Protein AF-A0A962TF28-F1 (afdb_monomer_lite)

Radius of gyration: 18.43 Å; chains: 1; bounding box: 47×37×50 Å

Structure (mmCIF, N/CA/C/O backbone):
data_AF-A0A962TF28-F1
#
_entry.id   AF-A0A962TF28-F1
#
loop_
_atom_site.group_PDB
_atom_site.id
_atom_site.type_symbol
_atom_site.label_atom_id
_atom_site.label_alt_id
_atom_site.label_comp_id
_atom_site.label_asym_id
_atom_site.label_entity_id
_atom_site.label_seq_id
_atom_site.pdbx_PDB_ins_code
_atom_site.Cartn_x
_atom_site.Cartn_y
_atom_site.Cartn_z
_atom_site.occupancy
_atom_site.B_iso_or_equiv
_atom_site.auth_seq_id
_atom_site.auth_comp_id
_atom_site.auth_asym_id
_atom_site.auth_atom_id
_atom_site.pdbx_PDB_model_num
ATOM 1 N N . THR A 1 1 ? -27.917 -10.254 6.972 1.00 61.72 1 THR A N 1
ATOM 2 C CA . THR A 1 1 ? -26.529 -10.670 7.267 1.00 61.72 1 THR A CA 1
ATOM 3 C C . THR A 1 1 ? -26.123 -11.695 6.228 1.00 61.72 1 THR A C 1
ATOM 5 O O . THR A 1 1 ? -27.009 -12.322 5.659 1.00 61.72 1 THR A O 1
ATOM 8 N N . GLY A 1 2 ? -24.839 -11.813 5.888 1.00 80.94 2 GLY A N 1
ATOM 9 C CA . GLY A 1 2 ? -24.394 -12.864 4.960 1.00 80.94 2 GLY A CA 1
ATOM 10 C C . GLY A 1 2 ? -23.697 -12.411 3.676 1.00 80.94 2 GLY A C 1
ATOM 11 O O . GLY A 1 2 ? -23.141 -13.256 2.984 1.00 80.94 2 GLY A O 1
ATOM 12 N N . TYR A 1 3 ? -23.672 -11.110 3.366 1.00 94.69 3 TYR A N 1
ATOM 13 C CA . TYR A 1 3 ? -22.925 -10.603 2.211 1.00 94.69 3 TYR A CA 1
ATOM 14 C C . TYR A 1 3 ? -21.420 -10.758 2.444 1.00 94.69 3 TYR A C 1
ATOM 16 O O . TYR A 1 3 ? -20.912 -10.337 3.486 1.00 94.69 3 TYR A O 1
ATOM 24 N N . MET A 1 4 ? -20.725 -11.349 1.473 1.00 96.38 4 MET A N 1
ATOM 25 C CA . MET A 1 4 ? -19.280 -11.551 1.494 1.00 96.38 4 MET A CA 1
ATOM 26 C C . MET A 1 4 ? -18.602 -10.695 0.427 1.00 96.38 4 MET A C 1
ATOM 28 O O . MET A 1 4 ? -19.136 -10.505 -0.664 1.00 96.38 4 MET A O 1
ATOM 32 N N . ALA A 1 5 ? -17.408 -10.202 0.737 1.00 96.00 5 ALA A N 1
ATOM 33 C CA . ALA A 1 5 ? -16.576 -9.448 -0.188 1.00 96.00 5 ALA A CA 1
ATOM 34 C C . ALA A 1 5 ? -15.112 -9.862 -0.056 1.00 96.00 5 ALA A C 1
ATOM 36 O O . ALA A 1 5 ? -14.646 -10.192 1.036 1.00 96.00 5 ALA A O 1
ATOM 37 N N . ALA A 1 6 ? -14.378 -9.787 -1.164 1.00 95.94 6 ALA A N 1
ATOM 38 C CA . ALA A 1 6 ? -12.926 -9.845 -1.142 1.00 95.94 6 ALA A CA 1
ATOM 39 C C . ALA A 1 6 ? -12.350 -8.484 -0.728 1.00 95.94 6 ALA A C 1
ATOM 41 O O . ALA A 1 6 ? -12.854 -7.430 -1.125 1.00 95.94 6 ALA A O 1
ATOM 42 N N . THR A 1 7 ? -11.270 -8.504 0.043 1.00 95.56 7 THR A N 1
ATOM 43 C CA . THR A 1 7 ? -10.487 -7.311 0.357 1.00 95.56 7 THR A CA 1
ATOM 44 C C . THR A 1 7 ? -9.003 -7.638 0.420 1.00 95.56 7 THR A C 1
ATOM 46 O O . THR A 1 7 ? -8.617 -8.704 0.886 1.00 95.56 7 THR A O 1
ATOM 49 N N . TRP A 1 8 ? -8.161 -6.716 -0.027 1.00 94.44 8 TRP A N 1
ATOM 50 C CA . TRP A 1 8 ? -6.704 -6.801 0.125 1.00 94.44 8 TRP A CA 1
ATOM 51 C C . TRP A 1 8 ? -6.206 -6.036 1.362 1.00 94.44 8 TRP A C 1
ATOM 53 O O . TRP A 1 8 ? -5.044 -6.152 1.730 1.00 94.44 8 TRP A O 1
ATOM 63 N N . ASN A 1 9 ? -7.096 -5.287 2.025 1.00 95.38 9 ASN A N 1
ATOM 64 C CA . ASN A 1 9 ? -6.837 -4.587 3.278 1.00 95.38 9 ASN A CA 1
ATOM 65 C C . ASN A 1 9 ? -8.003 -4.788 4.261 1.00 95.38 9 ASN A C 1
ATOM 67 O O . ASN A 1 9 ? -9.164 -4.657 3.864 1.00 95.38 9 ASN A O 1
ATOM 71 N N . VAL A 1 10 ? -7.752 -5.089 5.535 1.00 94.75 10 VAL A N 1
ATOM 72 C CA . VAL A 1 10 ? -8.861 -5.274 6.497 1.00 94.75 10 VAL A CA 1
ATOM 73 C C . VAL A 1 10 ? -9.390 -3.933 7.018 1.00 94.75 10 VAL A C 1
ATOM 75 O O . VAL A 1 10 ? -8.651 -2.951 7.138 1.00 94.75 10 VAL A O 1
ATOM 78 N N . SER A 1 11 ? -10.684 -3.876 7.332 1.00 94.44 11 SER A N 1
ATOM 79 C CA . SER A 1 11 ? -11.263 -2.797 8.142 1.00 94.44 11 SER A CA 1
ATOM 80 C C . SER A 1 11 ? -11.122 -3.080 9.635 1.00 94.44 11 SER A C 1
ATOM 82 O O . SER A 1 11 ? -10.773 -4.186 10.034 1.00 94.44 11 SER A O 1
ATOM 84 N N . GLY A 1 12 ? -11.484 -2.096 10.446 1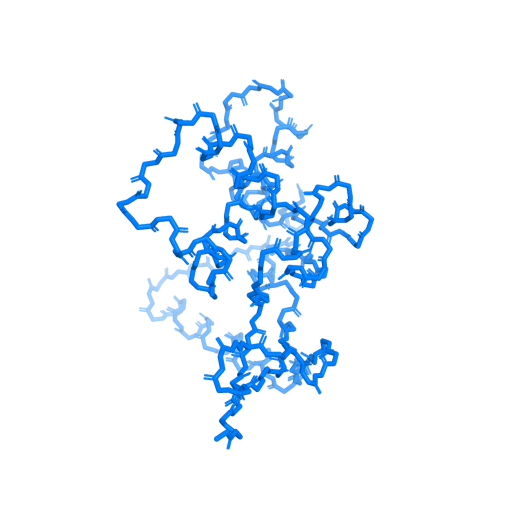.00 94.12 12 GLY A N 1
ATOM 85 C CA . GLY A 1 12 ? -11.450 -2.162 11.897 1.00 94.12 12 GLY A CA 1
ATOM 86 C C . GLY A 1 12 ? -10.512 -1.108 12.465 1.00 94.12 12 GLY A C 1
ATOM 87 O O . GLY A 1 12 ? -9.508 -0.744 11.844 1.00 94.12 12 GLY A O 1
ATOM 88 N N . LYS A 1 13 ? -10.867 -0.616 13.649 1.00 95.06 13 LYS A N 1
ATOM 89 C CA . LYS A 1 13 ? -10.012 0.257 14.467 1.00 95.06 13 LYS A CA 1
ATOM 90 C C . LYS A 1 13 ? -9.031 -0.554 15.314 1.00 95.06 13 LYS A C 1
ATOM 92 O O . LYS A 1 13 ? -8.105 -0.003 15.884 1.00 95.06 13 LYS A O 1
ATOM 97 N N . GLU A 1 14 ? -9.228 -1.867 15.371 1.00 92.81 14 GLU A N 1
ATOM 98 C CA . GLU A 1 14 ? -8.442 -2.825 16.140 1.00 92.81 14 GLU A CA 1
ATOM 99 C C . GLU A 1 14 ? -7.056 -3.078 15.524 1.00 92.81 14 GLU A C 1
ATOM 101 O O . GLU A 1 14 ? -6.180 -3.629 16.187 1.00 92.81 14 GLU A O 1
ATOM 106 N N . VAL A 1 15 ? -6.836 -2.661 14.270 1.00 96.06 15 VAL A N 1
ATOM 107 C CA . VAL A 1 15 ? -5.500 -2.620 13.663 1.00 96.06 15 VAL A CA 1
ATOM 108 C C . VAL A 1 15 ? -4.651 -1.596 14.434 1.00 96.06 15 VAL A C 1
ATOM 110 O O . VAL A 1 15 ? -5.037 -0.424 14.459 1.00 96.06 15 VAL A O 1
ATOM 113 N N . PRO A 1 16 ? -3.494 -1.976 15.015 1.00 97.38 16 PRO A N 1
ATOM 114 C CA . PRO A 1 16 ? -2.726 -1.093 15.899 1.00 97.38 16 PRO A CA 1
ATOM 115 C C . PRO A 1 16 ? -2.373 0.263 15.277 1.00 97.38 16 PRO A C 1
ATOM 117 O O . PRO A 1 16 ? -2.592 1.296 15.898 1.00 97.38 16 PRO A O 1
ATOM 120 N N . LEU A 1 17 ? -1.934 0.278 14.015 1.00 97.94 17 LEU A N 1
ATOM 121 C CA . LEU A 1 17 ? -1.632 1.514 13.290 1.00 97.94 17 LEU A CA 1
ATOM 122 C C . LEU A 1 17 ? -2.854 2.442 13.174 1.00 97.94 17 LEU A C 1
ATOM 124 O O . LEU A 1 17 ? -2.722 3.659 13.272 1.00 97.94 17 LEU A O 1
ATOM 128 N N . ILE A 1 18 ? -4.054 1.888 12.984 1.00 98.12 18 ILE A N 1
ATOM 129 C CA . ILE A 1 18 ? -5.290 2.677 12.885 1.00 98.12 18 ILE A CA 1
ATOM 130 C C . ILE A 1 18 ? -5.669 3.251 14.251 1.00 98.12 18 ILE A C 1
ATOM 132 O O . ILE A 1 18 ? -6.003 4.434 14.333 1.00 98.12 18 ILE A O 1
ATOM 136 N N . ALA A 1 19 ? -5.566 2.446 15.312 1.00 97.62 19 ALA A N 1
ATOM 137 C CA . ALA A 1 19 ? -5.775 2.901 16.685 1.00 97.62 19 ALA A CA 1
ATOM 138 C C . ALA A 1 19 ? -4.802 4.032 17.063 1.00 97.62 19 ALA A C 1
ATOM 140 O O . ALA A 1 19 ? -5.206 5.031 17.662 1.00 97.62 19 ALA A O 1
ATOM 141 N N . ASP A 1 20 ? -3.533 3.916 16.667 1.00 97.62 20 ASP A N 1
ATOM 142 C CA . ASP A 1 20 ? -2.522 4.942 16.920 1.00 97.62 20 ASP A CA 1
ATOM 143 C C . ASP A 1 20 ? -2.798 6.227 16.138 1.00 97.62 20 ASP A C 1
ATOM 145 O O . ASP A 1 20 ? -2.695 7.315 16.708 1.00 97.62 20 ASP A O 1
ATOM 149 N N . ILE A 1 21 ? -3.215 6.139 14.870 1.00 97.81 21 ILE A N 1
ATOM 150 C CA . ILE A 1 21 ? -3.626 7.321 14.101 1.00 97.81 21 ILE A CA 1
ATOM 151 C C . ILE A 1 21 ? -4.826 8.006 14.771 1.00 97.81 21 ILE A C 1
ATOM 153 O O . ILE A 1 21 ? -4.816 9.229 14.944 1.00 97.81 21 ILE A O 1
ATOM 157 N N . GLU A 1 22 ? -5.843 7.245 15.185 1.00 97.44 22 GLU A N 1
ATOM 158 C CA . GLU A 1 22 ? -6.997 7.789 15.906 1.00 97.44 22 GLU A CA 1
ATOM 159 C C . GLU A 1 22 ? -6.560 8.525 17.174 1.00 97.44 22 GLU A C 1
ATOM 161 O O . GLU A 1 22 ? -6.941 9.674 17.386 1.00 97.44 22 GLU A O 1
ATOM 166 N N . LYS A 1 23 ? -5.697 7.909 17.983 1.00 97.19 23 LYS A N 1
ATOM 167 C CA . LYS A 1 23 ? -5.212 8.480 19.241 1.00 97.19 23 LYS A CA 1
ATOM 168 C C . LYS A 1 23 ? -4.330 9.713 19.036 1.00 97.19 23 LYS A C 1
ATOM 170 O O . LYS A 1 23 ? -4.553 10.743 19.668 1.00 97.19 23 LYS A O 1
ATOM 175 N N . VAL A 1 24 ? -3.301 9.604 18.201 1.00 97.31 24 VAL A N 1
ATOM 176 C CA . VAL A 1 24 ? -2.216 10.594 18.105 1.00 97.31 24 VAL A CA 1
ATOM 177 C C . VAL A 1 24 ? -2.587 11.757 17.192 1.00 97.31 24 VAL A C 1
ATOM 179 O O . VAL A 1 24 ? -2.199 12.893 17.463 1.00 97.31 24 VAL A O 1
ATOM 182 N N . VAL A 1 25 ? -3.337 11.502 16.117 1.00 96.75 25 VAL A N 1
ATOM 183 C CA . VAL A 1 25 ? -3.714 12.541 15.151 1.00 96.75 25 VAL A CA 1
ATOM 184 C C . VAL A 1 25 ? -5.070 13.129 15.518 1.00 96.75 25 VAL A C 1
ATOM 186 O O . VAL A 1 25 ? -5.176 14.330 15.768 1.00 96.75 25 VAL A O 1
ATOM 189 N N . TYR A 1 26 ? -6.108 12.296 15.586 1.00 96.38 26 TYR A N 1
ATOM 190 C CA . TYR A 1 26 ? -7.472 12.779 15.820 1.00 96.38 26 TYR A CA 1
ATOM 191 C C . TYR A 1 26 ? -7.719 13.118 17.291 1.00 96.38 26 TYR A C 1
ATOM 193 O O . TYR A 1 26 ? -8.268 14.180 17.574 1.00 96.38 26 TYR A O 1
ATOM 201 N N . GLY A 1 27 ? -7.226 12.303 18.227 1.00 95.81 27 GLY A N 1
ATOM 202 C CA . GLY A 1 27 ? -7.306 12.567 19.666 1.00 95.81 27 GLY A CA 1
ATOM 203 C C . GLY A 1 27 ? -6.547 13.824 20.104 1.00 95.81 27 GLY A C 1
ATOM 204 O O . GLY A 1 27 ? -6.904 14.436 21.106 1.00 95.81 27 GLY A O 1
ATOM 205 N N . ALA A 1 28 ? -5.554 14.262 19.324 1.00 96.81 28 ALA A N 1
ATOM 206 C CA . ALA A 1 28 ? -4.846 15.526 19.531 1.00 96.81 28 ALA A CA 1
ATOM 207 C C . ALA A 1 28 ? -5.455 16.718 18.761 1.00 96.81 28 ALA A C 1
ATOM 209 O O . ALA A 1 28 ? -4.852 17.790 18.733 1.00 96.81 28 ALA A O 1
ATOM 210 N N . GLY A 1 29 ? -6.597 16.542 18.082 1.00 95.81 29 GLY A N 1
ATOM 211 C CA . GLY A 1 29 ? -7.243 17.595 17.289 1.00 95.81 29 GLY A CA 1
ATOM 212 C C . GLY A 1 29 ? -6.478 18.006 16.024 1.00 95.81 29 GLY A C 1
ATOM 213 O O . GLY A 1 29 ? -6.725 19.079 15.482 1.00 95.81 29 GLY A O 1
ATOM 214 N N . LYS A 1 30 ? -5.537 17.178 15.550 1.00 97.06 30 LYS A N 1
ATOM 215 C CA . LYS A 1 30 ? -4.714 17.432 14.350 1.00 97.06 30 LYS A CA 1
ATOM 216 C C . LYS A 1 30 ? -5.246 16.745 13.091 1.00 97.06 30 LYS A C 1
ATOM 218 O O . LYS A 1 30 ? -4.666 16.888 12.017 1.00 97.06 30 LYS A O 1
ATOM 223 N N . GLY A 1 31 ? -6.319 15.971 13.220 1.00 94.62 31 GLY A N 1
ATOM 224 C CA . GLY A 1 31 ? -7.003 15.344 12.097 1.00 94.62 31 GLY A CA 1
ATOM 225 C C . GLY A 1 31 ? -7.941 16.310 11.376 1.00 94.62 31 GLY A C 1
ATOM 226 O O . GLY A 1 31 ? -8.464 17.245 11.970 1.00 94.62 31 GLY A O 1
ATOM 227 N N . ASN A 1 32 ? -8.185 16.057 10.091 1.00 94.94 32 ASN A N 1
ATOM 228 C CA . ASN A 1 32 ? -9.013 16.905 9.224 1.00 94.94 32 ASN A CA 1
ATOM 229 C C . ASN A 1 32 ? -10.219 16.169 8.604 1.00 94.94 32 ASN A C 1
ATOM 231 O O . ASN A 1 32 ? -10.843 16.682 7.675 1.00 94.94 32 ASN A O 1
ATOM 235 N N . LEU A 1 33 ? -10.548 14.962 9.081 1.00 94.69 33 LEU A N 1
ATOM 236 C CA . LEU A 1 33 ? -11.780 14.289 8.663 1.00 94.69 33 LEU A CA 1
ATOM 237 C C . LEU A 1 33 ? -12.980 15.065 9.199 1.00 94.69 33 LEU A C 1
ATOM 239 O O . LEU A 1 33 ? -13.078 15.299 10.399 1.00 94.69 33 LEU A O 1
ATOM 243 N N . GLN A 1 34 ? -13.921 15.377 8.310 1.00 93.50 34 GLN A N 1
ATOM 244 C CA . GLN A 1 34 ? -15.215 15.953 8.688 1.00 93.50 34 GLN A CA 1
ATOM 245 C C . GLN A 1 34 ? -16.030 14.999 9.571 1.00 93.50 34 GLN A C 1
ATOM 247 O O . GLN A 1 34 ? -16.732 15.439 10.473 1.00 93.50 34 GLN A O 1
ATOM 252 N N . ASP A 1 35 ? -15.922 13.695 9.306 1.00 95.06 35 ASP A N 1
ATOM 253 C CA . ASP A 1 35 ? -16.609 12.640 10.043 1.00 95.06 35 ASP A CA 1
ATOM 254 C C . ASP A 1 35 ? -15.585 11.646 10.627 1.00 95.06 35 ASP A C 1
ATOM 256 O O . ASP A 1 35 ? -15.067 10.789 9.894 1.00 95.06 35 ASP A O 1
ATOM 260 N N . PRO A 1 36 ? -15.276 11.741 11.934 1.00 93.31 36 PRO A N 1
ATOM 261 C CA . PRO A 1 36 ? -14.380 10.812 12.621 1.00 93.31 36 PRO A CA 1
ATOM 262 C C . PRO A 1 36 ? -14.868 9.356 12.635 1.00 93.31 36 PRO A C 1
ATOM 264 O O . PRO A 1 36 ? -14.053 8.449 12.808 1.00 93.31 36 PRO A O 1
ATOM 267 N N . ALA A 1 37 ? -16.161 9.089 12.404 1.00 93.75 37 ALA A N 1
ATOM 268 C CA . ALA A 1 37 ? -16.678 7.720 12.329 1.00 93.75 37 ALA A CA 1
ATOM 269 C C . ALA A 1 37 ? -16.108 6.938 11.131 1.00 93.75 37 ALA A C 1
ATOM 271 O O . ALA A 1 37 ? -16.177 5.710 11.099 1.00 93.75 37 ALA A O 1
ATOM 272 N N . ARG A 1 38 ? -15.491 7.629 10.161 1.00 95.75 38 ARG A N 1
ATOM 273 C CA . ARG A 1 38 ? -14.818 6.997 9.018 1.00 95.75 38 ARG A CA 1
ATOM 274 C C . ARG A 1 38 ? -13.517 6.288 9.383 1.00 95.75 38 ARG A C 1
ATOM 276 O O . ARG A 1 38 ? -13.074 5.439 8.607 1.00 95.75 38 ARG A O 1
ATOM 283 N N . ILE A 1 39 ? -12.901 6.612 10.518 1.00 97.19 39 ILE A N 1
ATOM 284 C CA . ILE A 1 39 ? -11.674 5.952 10.976 1.00 97.19 39 ILE A CA 1
ATOM 285 C C . ILE A 1 39 ? -11.962 4.459 11.182 1.00 97.19 39 ILE A C 1
ATOM 287 O O . ILE A 1 39 ? -12.961 4.094 11.798 1.00 97.19 39 ILE A O 1
ATOM 291 N N . GLY A 1 40 ? -11.114 3.585 10.639 1.00 96.12 40 GLY A N 1
ATOM 292 C CA . GLY A 1 40 ? -11.322 2.134 10.694 1.00 96.12 40 GLY A CA 1
ATOM 293 C C . GLY A 1 40 ? -12.270 1.576 9.629 1.00 96.12 40 GLY A C 1
ATOM 294 O O . GLY A 1 40 ? -12.400 0.360 9.509 1.00 96.12 40 GLY A O 1
ATOM 295 N N . THR A 1 41 ? -12.927 2.409 8.814 1.00 95.75 41 THR A N 1
ATOM 296 C CA . THR A 1 41 ? -13.699 1.895 7.668 1.00 95.75 41 THR A CA 1
ATOM 297 C C . THR A 1 41 ? -12.775 1.263 6.624 1.00 95.75 41 THR A C 1
ATOM 299 O O . THR A 1 41 ? -11.598 1.610 6.527 1.00 95.75 41 THR A O 1
ATOM 302 N N . VAL A 1 42 ? -13.314 0.371 5.781 1.00 94.75 42 VAL A N 1
ATOM 303 C CA . VAL A 1 42 ? -12.548 -0.288 4.699 1.00 94.75 42 VAL A CA 1
ATOM 304 C C . VAL A 1 42 ? -11.799 0.732 3.834 1.00 94.75 42 VAL A C 1
ATOM 306 O O . VAL A 1 42 ? -10.637 0.514 3.496 1.00 94.75 42 VAL A O 1
ATOM 309 N N . LEU A 1 43 ? -12.445 1.850 3.481 1.00 95.69 43 LEU A N 1
ATOM 310 C CA . LEU A 1 43 ? -11.856 2.879 2.620 1.00 95.69 43 LEU A CA 1
ATOM 311 C C . LEU A 1 43 ? -10.806 3.725 3.343 1.00 95.69 43 LEU A C 1
ATOM 313 O O . LEU A 1 43 ? -9.791 4.067 2.742 1.00 95.69 43 LEU A O 1
ATOM 317 N N . TYR A 1 44 ? -11.012 4.025 4.625 1.00 97.38 44 TYR A N 1
ATOM 318 C CA . TYR A 1 44 ? -10.000 4.712 5.421 1.00 97.38 44 TYR A CA 1
ATOM 319 C C . TYR A 1 44 ? -8.739 3.856 5.559 1.00 97.38 44 TYR A C 1
ATOM 321 O O . TYR A 1 44 ? -7.644 4.293 5.209 1.00 97.38 44 TYR A O 1
ATOM 329 N N . ASN A 1 45 ? -8.908 2.593 5.959 1.00 97.50 45 ASN A N 1
ATOM 330 C CA . ASN A 1 45 ? -7.805 1.644 6.097 1.00 97.50 45 ASN A CA 1
ATOM 331 C C . ASN A 1 45 ? -7.110 1.378 4.755 1.00 97.50 45 ASN A C 1
ATOM 333 O O . ASN A 1 45 ? -5.905 1.138 4.729 1.00 97.50 45 ASN A O 1
ATOM 337 N N . ARG A 1 46 ? -7.830 1.477 3.630 1.00 97.12 46 ARG A N 1
ATOM 338 C CA . ARG A 1 46 ? -7.246 1.411 2.284 1.00 97.12 46 ARG A CA 1
ATOM 339 C C . ARG A 1 46 ? -6.323 2.592 1.997 1.00 97.12 46 ARG A C 1
ATOM 341 O O . ARG A 1 46 ? -5.237 2.391 1.464 1.00 97.12 46 ARG A O 1
ATOM 348 N N . GLY A 1 47 ? -6.728 3.803 2.375 1.00 97.56 47 GLY A N 1
ATOM 349 C CA . GLY A 1 47 ? -5.873 4.988 2.286 1.00 97.56 47 GLY A CA 1
ATOM 350 C C . GLY A 1 47 ? -4.610 4.848 3.139 1.00 97.56 47 GLY A C 1
ATOM 351 O O . GLY A 1 47 ? -3.511 5.092 2.649 1.00 97.56 47 GLY A O 1
ATOM 352 N N . VAL A 1 48 ? -4.753 4.365 4.378 1.00 98.00 48 VAL A N 1
ATOM 353 C CA . VAL A 1 48 ? -3.604 4.080 5.257 1.00 98.00 48 VAL A CA 1
ATOM 354 C C . VAL A 1 48 ? -2.697 3.005 4.655 1.00 98.00 48 VAL A C 1
ATOM 356 O O . VAL A 1 48 ? -1.483 3.163 4.659 1.00 98.00 48 VAL A O 1
ATOM 359 N N . SER A 1 49 ? -3.267 1.956 4.063 1.00 97.69 49 SER A N 1
ATOM 360 C CA . SER A 1 49 ? -2.499 0.904 3.390 1.00 97.69 49 SER A CA 1
ATOM 361 C C . SER A 1 49 ? -1.669 1.453 2.226 1.00 97.69 49 SER A C 1
ATOM 363 O O . SER A 1 49 ? -0.485 1.154 2.118 1.00 97.69 49 SER A O 1
ATOM 365 N N . ALA A 1 50 ? -2.254 2.312 1.384 1.00 97.50 50 ALA A N 1
ATOM 366 C CA . ALA A 1 50 ? -1.519 2.974 0.306 1.00 97.50 50 ALA A CA 1
ATOM 367 C C . ALA A 1 50 ? -0.400 3.891 0.839 1.00 97.50 50 ALA A C 1
ATOM 369 O O . ALA A 1 50 ? 0.684 3.954 0.252 1.00 97.50 50 ALA A O 1
ATOM 370 N N . ALA A 1 51 ? -0.636 4.571 1.967 1.00 97.88 51 ALA A N 1
ATOM 371 C CA . ALA A 1 51 ? 0.380 5.385 2.629 1.00 97.88 51 ALA A CA 1
ATOM 372 C C . ALA A 1 51 ? 1.541 4.535 3.167 1.00 97.88 51 ALA A C 1
ATOM 374 O O . ALA A 1 51 ? 2.690 4.917 2.967 1.00 97.88 51 ALA A O 1
ATOM 375 N N . VAL A 1 52 ? 1.263 3.369 3.767 1.00 98.06 52 VAL A N 1
ATOM 376 C CA . VAL A 1 52 ? 2.298 2.410 4.196 1.00 98.06 52 VAL A CA 1
ATOM 377 C C . VAL A 1 52 ? 3.197 2.038 3.017 1.00 98.06 52 VAL A C 1
ATOM 379 O O . VAL A 1 52 ? 4.405 2.226 3.106 1.00 98.06 52 VAL A O 1
ATOM 382 N N . LEU A 1 53 ? 2.629 1.610 1.883 1.00 97.56 53 LEU A N 1
ATOM 383 C CA . LEU A 1 53 ? 3.426 1.239 0.702 1.00 97.56 53 LEU A CA 1
ATOM 384 C C . LEU A 1 53 ? 4.272 2.399 0.173 1.00 97.56 53 LEU A C 1
ATOM 386 O O . LEU A 1 53 ? 5.443 2.219 -0.153 1.00 97.56 53 LEU A O 1
ATOM 390 N N . SER A 1 54 ? 3.690 3.598 0.117 1.00 97.62 54 SER A N 1
ATOM 391 C CA . SER A 1 54 ? 4.386 4.792 -0.373 1.00 97.62 54 SER A CA 1
ATOM 392 C C . SER A 1 54 ? 5.563 5.174 0.529 1.00 97.62 54 SER A C 1
ATOM 394 O O . SER A 1 54 ? 6.648 5.482 0.039 1.00 97.62 54 SER A O 1
ATOM 396 N N . ILE A 1 55 ? 5.362 5.130 1.849 1.00 97.81 55 ILE A N 1
ATOM 397 C CA . ILE A 1 55 ? 6.389 5.468 2.838 1.00 97.81 55 ILE A CA 1
ATOM 398 C C . ILE A 1 55 ? 7.493 4.412 2.850 1.00 97.81 55 ILE A C 1
ATOM 400 O O . ILE A 1 55 ? 8.664 4.777 2.813 1.00 97.81 55 ILE A O 1
ATOM 404 N N . GLU A 1 56 ? 7.154 3.122 2.842 1.00 98.19 56 GLU A N 1
ATOM 405 C CA . GLU A 1 56 ? 8.155 2.048 2.794 1.00 98.19 56 GLU A CA 1
ATOM 406 C C . GLU A 1 56 ? 8.992 2.122 1.506 1.00 98.19 56 GLU A C 1
ATOM 408 O O . GLU A 1 56 ? 10.210 1.957 1.558 1.00 98.19 56 GLU A O 1
ATOM 413 N N . ALA A 1 57 ? 8.388 2.482 0.367 1.00 98.19 57 ALA A N 1
ATOM 414 C CA . ALA A 1 57 ? 9.121 2.686 -0.884 1.00 98.19 57 ALA A CA 1
ATOM 415 C C . ALA A 1 57 ? 10.088 3.875 -0.792 1.00 98.19 57 ALA A C 1
ATOM 417 O O . ALA A 1 57 ? 11.238 3.781 -1.223 1.00 98.19 57 ALA A O 1
ATOM 418 N N . MET A 1 58 ? 9.654 4.988 -0.194 1.00 98.19 58 MET A N 1
ATOM 419 C CA . MET A 1 58 ? 10.526 6.136 0.060 1.00 98.19 58 MET A CA 1
ATOM 420 C C . MET A 1 58 ? 11.666 5.795 1.023 1.00 98.19 58 MET A C 1
ATOM 422 O O . MET A 1 58 ? 12.797 6.212 0.786 1.00 98.19 58 MET A O 1
ATOM 426 N N . LEU A 1 59 ? 11.398 5.034 2.088 1.00 97.62 59 LEU A N 1
ATOM 427 C CA . LEU A 1 59 ? 12.423 4.580 3.029 1.00 97.62 59 LEU A CA 1
ATOM 428 C C . LEU A 1 59 ? 13.443 3.679 2.332 1.00 97.62 59 LEU A C 1
ATOM 430 O O . LEU A 1 59 ? 14.645 3.871 2.514 1.00 97.62 59 LEU A O 1
ATOM 434 N N . LYS A 1 60 ? 12.980 2.764 1.473 1.00 97.38 60 LYS A N 1
ATOM 435 C CA . LYS A 1 60 ? 13.854 1.906 0.671 1.00 97.38 60 LYS A CA 1
ATOM 436 C C . LYS A 1 60 ? 14.717 2.720 -0.288 1.00 97.38 60 LYS A C 1
ATOM 438 O O . LYS A 1 60 ? 15.924 2.512 -0.374 1.00 97.38 60 LYS A O 1
ATOM 443 N N . ALA A 1 61 ? 14.127 3.706 -0.957 1.00 97.81 61 ALA A N 1
ATOM 444 C CA . ALA A 1 61 ? 14.861 4.637 -1.803 1.00 97.81 61 ALA A CA 1
ATOM 445 C C . ALA A 1 61 ? 15.912 5.431 -1.004 1.00 97.81 61 ALA A C 1
ATOM 447 O O . ALA A 1 61 ? 17.065 5.521 -1.419 1.00 97.81 61 ALA A O 1
ATOM 448 N N . GLN A 1 62 ? 15.557 5.959 0.169 1.00 98.00 62 GLN A N 1
ATOM 449 C CA . GLN A 1 62 ? 16.495 6.673 1.040 1.00 98.00 62 GLN A CA 1
ATOM 450 C C . GLN A 1 62 ? 17.632 5.779 1.550 1.00 98.00 62 GLN A C 1
ATOM 452 O O . GLN A 1 62 ? 18.756 6.256 1.685 1.00 98.00 62 GLN A O 1
ATOM 457 N N . GLU A 1 63 ? 17.379 4.493 1.803 1.00 96.50 63 GLU A N 1
ATOM 458 C CA . GLU A 1 63 ? 18.423 3.526 2.165 1.00 96.50 63 GLU A CA 1
ATOM 459 C C . GLU A 1 63 ? 19.523 3.465 1.093 1.00 96.50 63 GLU A C 1
ATOM 461 O O . GLU A 1 63 ? 20.707 3.483 1.428 1.00 96.50 63 GLU A O 1
ATOM 466 N N . LYS A 1 64 ? 19.139 3.462 -0.192 1.00 96.38 64 LYS A N 1
ATOM 467 C CA . LYS A 1 64 ? 20.078 3.387 -1.322 1.00 96.38 64 LYS A CA 1
ATOM 468 C C . LYS A 1 64 ? 20.678 4.736 -1.720 1.00 96.38 64 LYS A C 1
ATOM 470 O O . LYS A 1 64 ? 21.855 4.796 -2.066 1.00 96.38 64 LYS A O 1
ATOM 475 N N . TYR A 1 65 ? 19.884 5.804 -1.709 1.00 96.88 65 TYR A N 1
ATOM 476 C CA . TYR A 1 65 ? 20.244 7.083 -2.335 1.00 96.88 65 TYR A CA 1
ATOM 477 C C . TYR A 1 65 ? 20.555 8.217 -1.348 1.00 96.88 65 TYR A C 1
ATOM 479 O O . TYR A 1 65 ? 21.022 9.273 -1.771 1.00 96.88 65 TYR A O 1
ATOM 487 N N . GLY A 1 66 ? 20.338 8.015 -0.046 1.00 96.69 66 GLY A N 1
ATOM 488 C CA . GLY A 1 66 ? 20.680 8.989 0.992 1.00 96.69 66 GLY A CA 1
ATOM 489 C C . GLY A 1 66 ? 19.644 9.047 2.111 1.00 96.69 66 GLY A C 1
ATOM 490 O O . GLY A 1 66 ? 18.539 9.564 1.935 1.00 96.69 66 GLY A O 1
ATOM 491 N N . LYS A 1 67 ? 20.017 8.562 3.300 1.00 96.56 67 LYS A N 1
ATOM 492 C CA . LYS A 1 67 ? 19.118 8.511 4.460 1.00 96.56 67 LYS A CA 1
ATOM 493 C C . LYS A 1 67 ? 18.649 9.912 4.861 1.00 96.56 67 LYS A C 1
ATOM 495 O O . LYS A 1 67 ? 19.464 10.806 5.085 1.00 96.56 67 LYS A O 1
ATOM 500 N N . GLY A 1 68 ? 17.332 10.084 4.986 1.00 93.00 68 GLY A N 1
ATOM 501 C CA . GLY A 1 68 ? 16.710 11.348 5.391 1.00 93.00 68 GLY A CA 1
ATOM 502 C C . GLY A 1 68 ? 16.724 12.450 4.328 1.00 93.00 68 GLY A C 1
ATOM 503 O O . GLY A 1 68 ? 16.269 13.554 4.615 1.00 93.00 68 GLY A O 1
ATOM 504 N N . GLN A 1 69 ? 17.220 12.177 3.117 1.00 95.44 69 GLN A N 1
ATOM 505 C CA . GLN A 1 69 ? 17.215 13.144 2.020 1.00 95.44 69 GLN A CA 1
ATOM 506 C C . GLN A 1 69 ? 15.921 13.053 1.197 1.00 95.44 69 GLN A C 1
ATOM 508 O O . GLN A 1 69 ? 15.308 11.981 1.124 1.00 95.44 69 GLN A O 1
ATOM 513 N N . PRO A 1 70 ? 15.482 14.151 0.555 1.00 96.69 70 PRO A N 1
ATOM 514 C CA . PRO A 1 70 ? 14.433 14.083 -0.455 1.00 96.69 70 PRO A CA 1
ATOM 515 C C . PRO A 1 70 ? 14.791 13.074 -1.552 1.00 96.69 70 PRO A C 1
ATOM 517 O O . PRO A 1 70 ? 15.947 12.991 -1.964 1.00 96.69 70 PRO A O 1
ATOM 520 N N . VAL A 1 71 ? 13.792 12.334 -2.035 1.00 97.62 71 VAL A N 1
ATOM 521 C CA . VAL A 1 71 ? 13.950 11.347 -3.112 1.00 97.62 71 VAL A CA 1
ATOM 522 C C . VAL A 1 71 ? 13.258 11.813 -4.390 1.00 97.62 71 VAL A C 1
ATOM 524 O O . VAL A 1 71 ? 12.215 12.467 -4.340 1.00 97.62 71 VAL A O 1
ATOM 527 N N . THR A 1 72 ? 13.832 11.485 -5.545 1.00 98.19 72 THR A N 1
ATOM 528 C CA . THR A 1 72 ? 13.233 11.772 -6.858 1.00 98.19 72 THR A CA 1
ATOM 529 C C . THR A 1 72 ? 12.185 10.723 -7.236 1.00 98.19 72 THR A C 1
ATOM 531 O O . THR A 1 72 ? 12.128 9.640 -6.653 1.00 98.19 72 THR A O 1
ATOM 534 N N . GLY A 1 73 ? 11.374 11.000 -8.263 1.00 97.44 73 GLY A N 1
ATOM 535 C CA . GLY A 1 73 ? 10.404 10.023 -8.775 1.00 97.44 73 GLY A CA 1
ATOM 536 C C . GLY A 1 73 ? 11.049 8.713 -9.247 1.00 97.44 73 GLY A C 1
ATOM 537 O O . GLY A 1 73 ? 10.504 7.641 -9.003 1.00 97.44 73 GLY A O 1
ATOM 538 N N . GLU A 1 74 ? 12.236 8.774 -9.855 1.00 96.94 74 GLU A N 1
ATOM 539 C CA . GLU A 1 74 ? 12.989 7.582 -10.275 1.00 96.94 74 GLU A CA 1
ATOM 540 C C . GLU A 1 74 ? 13.476 6.759 -9.080 1.00 96.94 74 GLU A C 1
ATOM 542 O O . GLU A 1 74 ? 13.415 5.531 -9.105 1.00 96.94 74 GLU A O 1
ATOM 547 N N . GLN A 1 75 ? 13.905 7.428 -8.009 1.00 97.75 75 GLN A N 1
ATOM 548 C CA . GLN A 1 75 ? 14.327 6.767 -6.777 1.00 97.75 75 GLN A CA 1
ATOM 549 C C . GLN A 1 75 ? 13.134 6.131 -6.055 1.00 97.75 75 GLN A C 1
ATOM 551 O O . GLN A 1 75 ? 13.248 5.007 -5.576 1.00 97.75 75 GLN A O 1
ATOM 556 N N . VAL A 1 76 ? 11.973 6.798 -6.029 1.00 97.81 76 VAL A N 1
ATOM 557 C CA . VAL A 1 76 ? 10.733 6.217 -5.484 1.00 97.81 76 VAL A CA 1
ATOM 558 C C . VAL A 1 76 ? 10.271 5.028 -6.320 1.00 97.81 76 VAL A C 1
ATOM 560 O O . VAL A 1 76 ? 9.907 4.013 -5.736 1.00 97.81 76 VAL A O 1
ATOM 563 N N . ARG A 1 77 ? 10.333 5.101 -7.660 1.00 97.69 77 ARG A N 1
ATOM 564 C CA . ARG A 1 77 ? 10.076 3.942 -8.534 1.00 97.69 77 ARG A CA 1
ATOM 565 C C . ARG A 1 77 ? 10.985 2.781 -8.148 1.00 97.69 77 ARG A C 1
ATOM 567 O O . ARG A 1 77 ? 10.484 1.688 -7.924 1.00 97.69 77 ARG A O 1
ATOM 574 N N . TRP A 1 78 ? 12.291 3.023 -8.025 1.00 97.62 78 TRP A N 1
ATOM 575 C CA . TRP A 1 78 ? 13.233 1.988 -7.602 1.00 97.62 78 TRP A CA 1
ATOM 576 C C . TRP A 1 78 ? 12.857 1.407 -6.230 1.00 97.62 78 TRP A C 1
ATOM 578 O O . TRP A 1 78 ? 12.847 0.192 -6.069 1.00 97.62 78 TRP A O 1
ATOM 588 N N . GLY A 1 79 ? 12.469 2.248 -5.265 1.00 97.69 79 GLY A N 1
ATOM 589 C CA . GLY A 1 79 ? 11.987 1.803 -3.956 1.00 97.69 79 GLY A CA 1
ATOM 590 C C . GLY A 1 79 ? 10.714 0.954 -4.032 1.00 97.69 79 GLY A C 1
ATOM 591 O O . GLY A 1 79 ? 10.639 -0.086 -3.386 1.00 97.69 79 GLY A O 1
ATOM 592 N N . MET A 1 80 ? 9.739 1.349 -4.859 1.00 98.12 80 MET A N 1
ATOM 593 C CA . MET A 1 80 ? 8.519 0.576 -5.125 1.00 98.12 80 MET A CA 1
ATOM 594 C C . MET A 1 80 ? 8.807 -0.745 -5.832 1.00 98.12 80 MET A C 1
ATOM 596 O O . MET A 1 80 ? 8.075 -1.700 -5.617 1.00 98.12 80 MET A O 1
ATOM 600 N N . GLU A 1 81 ? 9.854 -0.819 -6.652 1.00 97.81 81 GLU A N 1
ATOM 601 C CA . GLU A 1 81 ? 10.320 -2.044 -7.313 1.00 97.81 81 GLU A CA 1
ATOM 602 C C . GLU A 1 81 ? 11.214 -2.907 -6.412 1.00 97.81 81 GLU A C 1
ATOM 604 O O . GLU A 1 81 ? 11.658 -3.960 -6.847 1.00 97.81 81 GLU A O 1
ATOM 609 N N . ASN A 1 82 ? 11.490 -2.482 -5.176 1.00 97.12 82 ASN A N 1
ATOM 610 C CA . ASN A 1 82 ? 12.352 -3.192 -4.228 1.00 97.12 82 ASN A CA 1
ATOM 611 C C . ASN A 1 82 ? 11.742 -3.253 -2.817 1.00 97.12 82 ASN A C 1
ATOM 613 O O . ASN A 1 82 ? 12.471 -3.338 -1.821 1.00 97.12 82 ASN A O 1
ATOM 617 N N . LEU A 1 83 ? 10.409 -3.195 -2.713 1.00 97.75 83 LEU A N 1
ATOM 618 C CA . LEU A 1 83 ? 9.730 -3.403 -1.437 1.00 97.75 83 LEU A CA 1
ATOM 619 C C . LEU A 1 83 ? 9.947 -4.841 -0.967 1.00 97.75 83 LEU A C 1
ATOM 621 O O . LEU A 1 83 ? 9.801 -5.790 -1.73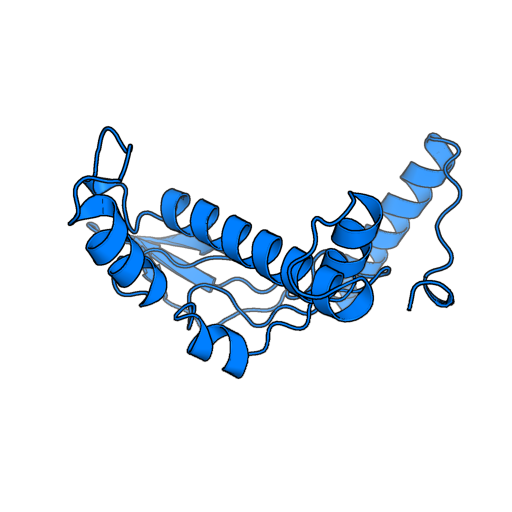6 1.00 97.75 83 LEU A O 1
ATOM 625 N N . ASP A 1 84 ? 10.239 -4.980 0.322 1.00 97.12 84 ASP A N 1
ATOM 626 C CA . ASP A 1 84 ? 10.302 -6.259 1.026 1.00 97.12 84 ASP A CA 1
ATOM 627 C C . ASP A 1 84 ? 9.691 -6.071 2.424 1.00 97.12 84 ASP A C 1
ATOM 629 O O . ASP A 1 84 ? 10.379 -5.919 3.436 1.00 97.12 84 ASP A O 1
ATOM 633 N N . ILE A 1 85 ? 8.364 -5.946 2.453 1.00 97.81 85 ILE A N 1
ATOM 634 C CA . ILE A 1 85 ? 7.577 -5.717 3.664 1.00 97.81 85 ILE A CA 1
ATOM 635 C C . ILE A 1 85 ? 7.181 -7.084 4.224 1.00 97.81 85 ILE A C 1
ATOM 637 O O . ILE A 1 85 ? 6.172 -7.673 3.831 1.00 97.81 85 ILE A O 1
ATOM 641 N N . THR A 1 86 ? 8.006 -7.579 5.141 1.00 97.62 86 THR A N 1
ATOM 642 C CA . THR A 1 86 ? 7.806 -8.852 5.848 1.00 97.62 86 THR A CA 1
ATOM 643 C C . THR A 1 86 ? 6.777 -8.733 6.972 1.00 97.62 86 THR A C 1
ATOM 645 O O . THR A 1 86 ? 6.479 -7.632 7.445 1.00 97.62 86 THR A O 1
ATOM 648 N N . ASP A 1 87 ? 6.311 -9.867 7.497 1.00 96.44 87 ASP A N 1
ATOM 649 C CA . ASP A 1 87 ? 5.451 -9.895 8.689 1.00 96.44 87 ASP A CA 1
ATOM 650 C C . ASP A 1 87 ? 6.107 -9.209 9.899 1.00 96.44 87 ASP A C 1
ATOM 652 O O . ASP A 1 87 ? 5.441 -8.531 10.687 1.00 96.44 87 ASP A O 1
ATOM 656 N N . ALA A 1 88 ? 7.433 -9.329 10.036 1.00 98.06 88 ALA A N 1
ATOM 657 C CA . ALA A 1 88 ? 8.184 -8.642 11.082 1.00 98.06 88 ALA A CA 1
ATOM 658 C C . ALA A 1 88 ? 8.103 -7.117 10.923 1.00 98.06 88 ALA A C 1
ATOM 660 O O . ALA A 1 88 ? 7.860 -6.413 11.907 1.00 98.06 88 ALA A O 1
ATOM 661 N N . ARG A 1 89 ? 8.236 -6.612 9.689 1.00 97.75 89 ARG A N 1
ATOM 662 C CA . ARG A 1 89 ? 8.108 -5.181 9.391 1.00 97.75 89 ARG A CA 1
ATOM 663 C C . ARG A 1 89 ? 6.679 -4.687 9.602 1.00 97.75 89 ARG A C 1
ATOM 665 O O . ARG A 1 89 ? 6.494 -3.653 10.237 1.00 97.75 89 ARG A O 1
ATOM 672 N N . LEU A 1 90 ? 5.668 -5.440 9.154 1.00 98.00 90 LEU A N 1
ATOM 673 C CA . LEU A 1 90 ? 4.255 -5.123 9.406 1.00 98.00 90 LEU A CA 1
ATOM 674 C C . LEU A 1 90 ? 3.963 -5.021 10.904 1.00 98.00 90 LEU A C 1
ATOM 676 O O . LEU A 1 90 ? 3.271 -4.099 11.334 1.00 98.00 90 LEU A O 1
ATOM 680 N N . LYS A 1 91 ? 4.522 -5.929 11.709 1.00 98.00 91 LYS A N 1
ATOM 681 C CA . LYS A 1 91 ? 4.397 -5.886 13.167 1.00 98.00 91 LYS A CA 1
ATOM 682 C C . LYS A 1 91 ? 5.074 -4.662 13.775 1.00 98.00 91 LYS A C 1
ATOM 684 O O . LYS A 1 91 ? 4.482 -4.032 14.647 1.00 98.00 91 LYS A O 1
ATOM 689 N N . GLU A 1 92 ? 6.279 -4.324 13.322 1.00 98.19 92 GLU A N 1
ATOM 690 C CA . GLU A 1 92 ? 7.033 -3.156 13.795 1.00 98.19 92 GLU A CA 1
ATOM 691 C C . GLU A 1 92 ? 6.251 -1.850 13.595 1.00 98.19 92 GLU A C 1
ATOM 693 O O . GLU A 1 92 ? 6.188 -1.026 14.503 1.00 98.19 92 GLU A O 1
ATOM 698 N N . ILE A 1 93 ? 5.602 -1.688 12.439 1.00 97.69 93 ILE A N 1
ATOM 699 C CA . ILE A 1 93 ? 4.831 -0.479 12.105 1.00 97.69 93 ILE A CA 1
ATOM 700 C C . ILE A 1 93 ? 3.359 -0.545 12.554 1.00 97.69 93 ILE A C 1
ATOM 702 O O . ILE A 1 93 ? 2.560 0.313 12.183 1.00 97.69 93 ILE A O 1
ATOM 706 N N . GLY A 1 94 ? 2.966 -1.579 13.307 1.00 97.81 94 GLY A N 1
ATOM 707 C CA . GLY A 1 94 ? 1.590 -1.758 13.786 1.00 97.81 94 GLY A CA 1
ATOM 708 C C . GLY A 1 94 ? 0.564 -2.111 12.699 1.00 97.81 94 GLY A C 1
ATOM 709 O O . GLY A 1 94 ? -0.641 -2.037 12.938 1.00 97.81 94 GLY A O 1
ATOM 710 N N . ALA A 1 95 ? 1.009 -2.506 11.507 1.00 97.44 95 ALA A N 1
ATOM 711 C CA . ALA A 1 95 ? 0.173 -2.884 10.369 1.00 97.44 95 ALA A CA 1
ATOM 712 C C . ALA A 1 95 ? -0.115 -4.397 10.301 1.00 97.44 95 ALA A C 1
ATOM 714 O O . ALA A 1 95 ? -0.558 -4.896 9.265 1.00 97.44 95 ALA A O 1
ATOM 715 N N . THR A 1 96 ? 0.112 -5.144 11.387 1.00 92.69 96 THR A N 1
ATOM 716 C CA . THR A 1 96 ? -0.237 -6.570 11.470 1.00 92.69 96 THR A CA 1
ATOM 717 C C . THR A 1 96 ? -1.682 -6.798 11.037 1.00 92.69 96 THR A C 1
ATOM 719 O O . THR A 1 96 ? -2.596 -6.143 11.538 1.00 92.69 96 THR A O 1
ATOM 722 N N . ASN A 1 97 ? -1.887 -7.750 10.124 1.00 87.25 97 ASN A N 1
ATOM 723 C CA . ASN A 1 97 ? -3.181 -8.087 9.522 1.00 87.25 97 ASN A CA 1
ATOM 724 C C . ASN A 1 97 ? -3.872 -6.958 8.738 1.00 87.25 97 ASN A C 1
ATOM 726 O O . ASN A 1 97 ? -4.924 -7.221 8.160 1.00 87.25 97 ASN A O 1
ATOM 730 N N . LEU A 1 98 ? -3.303 -5.746 8.657 1.00 96.06 98 LEU A N 1
ATOM 731 C CA . LEU A 1 98 ? -3.794 -4.701 7.756 1.00 96.06 98 LEU A CA 1
ATOM 732 C C . LEU A 1 98 ? -3.603 -5.123 6.302 1.00 96.06 98 LEU A C 1
ATOM 734 O O . LEU A 1 98 ? -4.529 -5.000 5.504 1.00 96.06 98 LEU A O 1
ATOM 738 N N . LEU A 1 99 ? -2.410 -5.636 6.006 1.00 95.00 99 LEU A N 1
ATOM 739 C CA . LEU A 1 99 ? -1.938 -6.100 4.706 1.00 95.00 99 LEU A CA 1
ATOM 740 C C . LEU A 1 99 ? -1.274 -7.478 4.867 1.00 95.00 99 LEU A C 1
ATOM 742 O O . LEU A 1 99 ? -0.833 -7.806 5.972 1.00 95.00 99 LEU A O 1
ATOM 746 N N . PRO A 1 100 ? -1.203 -8.291 3.801 1.00 95.94 100 PRO A N 1
ATOM 747 C CA . PRO A 1 100 ? -0.292 -9.430 3.762 1.00 95.94 100 PRO A CA 1
ATOM 748 C C . PRO A 1 100 ? 1.156 -8.942 3.588 1.00 95.94 100 PRO A C 1
ATOM 750 O O . PRO A 1 100 ? 1.385 -7.772 3.279 1.00 95.94 100 PRO A O 1
ATOM 753 N N . GLU A 1 101 ? 2.131 -9.845 3.708 1.00 96.06 101 GLU A N 1
ATOM 754 C CA . GLU A 1 101 ? 3.502 -9.572 3.260 1.00 96.06 101 GLU A CA 1
ATOM 755 C C . GLU A 1 101 ? 3.517 -9.141 1.792 1.00 96.06 101 GLU A C 1
ATOM 757 O O . GLU A 1 101 ? 2.792 -9.704 0.958 1.00 96.06 101 GLU A O 1
ATOM 762 N N . ILE A 1 102 ? 4.346 -8.147 1.478 1.00 96.88 102 ILE A N 1
ATOM 763 C CA . ILE A 1 102 ? 4.439 -7.548 0.146 1.00 96.88 102 ILE A CA 1
ATOM 764 C C . ILE A 1 102 ? 5.896 -7.521 -0.278 1.00 96.88 102 ILE A C 1
ATOM 766 O O . ILE A 1 102 ? 6.732 -6.892 0.366 1.00 96.88 102 ILE A O 1
ATOM 770 N N . LYS A 1 103 ? 6.168 -8.164 -1.409 1.00 97.00 103 LYS A N 1
ATOM 771 C CA . LYS A 1 103 ? 7.467 -8.141 -2.061 1.00 97.00 103 LYS A CA 1
ATOM 772 C C . LYS A 1 103 ? 7.284 -7.855 -3.534 1.00 97.00 103 LYS A C 1
ATOM 774 O O . LYS A 1 103 ? 6.605 -8.619 -4.206 1.00 97.00 103 LYS A O 1
ATOM 779 N N . THR A 1 104 ? 7.865 -6.770 -4.016 1.00 97.06 104 THR A N 1
ATOM 780 C CA . THR A 1 104 ? 7.753 -6.339 -5.413 1.00 97.06 104 THR A CA 1
ATOM 781 C C . THR A 1 104 ? 9.095 -6.464 -6.121 1.00 97.06 104 THR A C 1
ATOM 783 O O . THR A 1 104 ? 10.137 -6.688 -5.504 1.00 97.06 104 THR A O 1
ATOM 786 N N . SER A 1 105 ? 9.063 -6.367 -7.446 1.00 96.25 105 SER A N 1
ATOM 787 C CA . SER A 1 105 ? 10.250 -6.342 -8.300 1.00 96.25 105 SER A CA 1
ATOM 788 C C . SER A 1 105 ? 9.974 -5.521 -9.558 1.00 96.25 105 SER A C 1
ATOM 790 O O . SER A 1 105 ? 8.819 -5.259 -9.874 1.00 96.25 105 SER A O 1
ATOM 792 N N . CYS A 1 106 ? 10.990 -5.195 -10.361 1.00 95.94 106 CYS A N 1
ATOM 793 C CA . CYS A 1 106 ? 10.761 -4.634 -11.703 1.00 95.94 106 CYS A CA 1
ATOM 794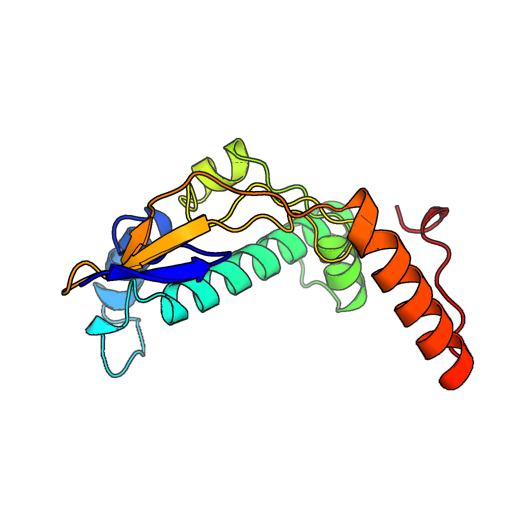 C C . CYS A 1 106 ? 9.814 -5.503 -12.564 1.00 95.94 106 CYS A C 1
ATOM 796 O O . CYS A 1 106 ? 9.063 -4.976 -13.382 1.00 95.94 106 CYS A O 1
ATOM 798 N N . ALA A 1 107 ? 9.829 -6.828 -12.374 1.00 93.56 107 ALA A N 1
ATOM 799 C CA . ALA A 1 107 ? 8.997 -7.766 -13.127 1.00 93.56 107 ALA A CA 1
ATOM 800 C C . ALA A 1 107 ? 7.605 -8.004 -12.507 1.00 93.56 107 ALA A C 1
ATOM 802 O O . ALA A 1 107 ? 6.750 -8.602 -13.160 1.00 93.56 107 ALA A O 1
ATOM 803 N N . ASP A 1 108 ? 7.382 -7.564 -11.266 1.00 93.69 108 ASP A N 1
ATOM 804 C CA . ASP A 1 108 ? 6.150 -7.779 -10.505 1.00 93.69 108 ASP A CA 1
ATOM 805 C C . ASP A 1 108 ? 5.827 -6.544 -9.651 1.00 93.69 108 ASP A C 1
ATOM 807 O O . ASP A 1 108 ? 6.396 -6.334 -8.575 1.00 93.69 108 ASP A O 1
ATOM 811 N N . HIS A 1 109 ? 4.898 -5.727 -10.153 1.00 95.06 109 HIS A N 1
ATOM 812 C CA . HIS A 1 109 ? 4.388 -4.531 -9.471 1.00 95.06 109 HIS A CA 1
ATOM 813 C C . HIS A 1 109 ? 3.136 -4.808 -8.617 1.00 95.06 109 HIS A C 1
ATOM 815 O O . HIS A 1 109 ? 2.608 -3.879 -8.011 1.00 95.06 109 HIS A O 1
ATOM 821 N N . GLU A 1 110 ? 2.640 -6.050 -8.560 1.00 93.44 110 GLU A N 1
ATOM 822 C CA . GLU A 1 110 ? 1.519 -6.449 -7.691 1.00 93.44 110 GLU A CA 1
ATOM 823 C C . GLU A 1 110 ? 2.027 -6.852 -6.300 1.00 93.44 110 GLU A C 1
ATOM 825 O O . GLU A 1 110 ? 1.473 -6.463 -5.267 1.00 93.44 110 GLU A O 1
ATOM 830 N N . GLY A 1 111 ? 3.094 -7.649 -6.284 1.00 93.25 111 GLY A N 1
ATOM 831 C CA . GLY A 1 111 ? 3.724 -8.193 -5.096 1.00 93.25 111 GLY A CA 1
ATOM 832 C C . GLY A 1 111 ? 2.947 -9.348 -4.468 1.00 93.25 111 GLY A C 1
ATOM 833 O O . GLY A 1 111 ? 3.099 -10.507 -4.855 1.00 93.25 111 GLY A O 1
ATOM 834 N N . SER A 1 112 ? 2.127 -9.075 -3.449 1.00 93.31 112 SER A N 1
ATOM 835 C CA . SER A 1 112 ? 1.449 -10.162 -2.726 1.00 93.31 112 SER A CA 1
ATOM 836 C C . SER A 1 112 ? 0.378 -10.845 -3.579 1.00 93.31 112 SER A C 1
ATOM 838 O O . SER A 1 112 ? 0.394 -12.064 -3.742 1.00 93.31 112 SER A O 1
ATOM 840 N N . GLY A 1 113 ? -0.572 -10.066 -4.107 1.00 92.06 113 GLY A N 1
ATOM 841 C CA . GLY A 1 113 ? -1.774 -10.571 -4.787 1.00 92.06 113 GLY A CA 1
ATOM 842 C C . GLY A 1 113 ? -2.753 -11.336 -3.884 1.00 92.06 113 GLY A C 1
ATOM 843 O O . GLY A 1 113 ? -3.715 -11.936 -4.367 1.00 92.06 113 GLY A O 1
ATOM 844 N N . LYS A 1 114 ? -2.522 -11.344 -2.563 1.00 95.94 114 LYS A N 1
ATOM 845 C CA . LYS A 1 114 ? -3.374 -12.037 -1.592 1.00 95.94 114 LYS A CA 1
ATOM 846 C C . LYS A 1 114 ? -4.572 -11.187 -1.176 1.00 95.94 114 LYS A C 1
ATOM 848 O O . LYS A 1 114 ? -4.471 -9.974 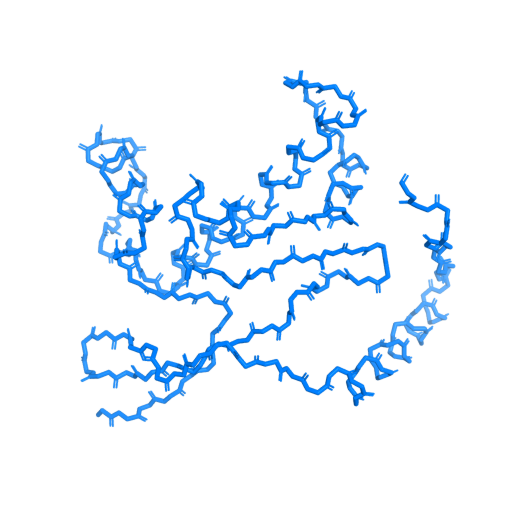-0.997 1.00 95.94 114 LYS A O 1
ATOM 853 N N . ILE A 1 115 ? -5.699 -11.852 -0.947 1.00 96.12 115 ILE A N 1
ATOM 854 C CA . ILE A 1 115 ? -6.942 -11.247 -0.451 1.00 96.12 115 ILE A CA 1
ATOM 855 C C . ILE A 1 115 ? -7.493 -12.031 0.738 1.00 96.12 115 ILE A C 1
ATOM 857 O O . ILE A 1 115 ? -7.197 -13.207 0.911 1.00 96.12 115 ILE A O 1
ATOM 861 N N . LYS A 1 116 ? -8.327 -11.395 1.553 1.00 96.38 116 LYS A N 1
ATOM 862 C CA . LYS A 1 116 ? -9.189 -12.044 2.545 1.00 96.38 116 LYS A CA 1
ATOM 863 C C . LYS A 1 116 ? -10.640 -11.956 2.097 1.00 96.38 116 LYS A C 1
ATOM 865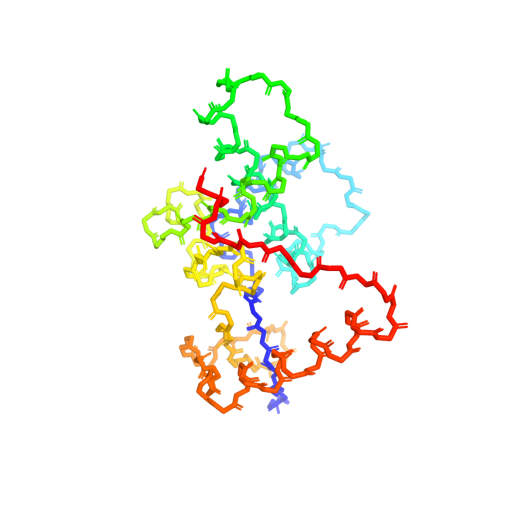 O O . LYS A 1 116 ? -11.046 -10.975 1.471 1.00 96.38 116 LYS A O 1
ATOM 870 N N . ILE A 1 117 ? -11.431 -12.953 2.471 1.00 97.06 117 ILE A N 1
ATOM 871 C CA . ILE A 1 117 ? -12.886 -12.877 2.429 1.00 97.06 117 ILE A CA 1
ATOM 872 C C . ILE A 1 117 ? -13.364 -12.322 3.764 1.00 97.06 117 ILE A C 1
ATOM 874 O O . ILE A 1 117 ? -12.985 -12.800 4.834 1.00 97.06 117 ILE A O 1
ATOM 878 N N . GLN A 1 118 ? -14.201 -11.297 3.692 1.00 95.88 118 GLN A N 1
ATOM 879 C CA . GLN A 1 118 ? -14.869 -10.699 4.839 1.00 95.88 118 GLN A CA 1
ATOM 880 C C . GLN A 1 118 ? -16.380 -10.765 4.652 1.00 95.88 118 GLN A C 1
ATOM 882 O O . GLN A 1 118 ? -16.880 -10.663 3.531 1.00 95.88 118 GLN A O 1
ATOM 887 N N . GLN A 1 119 ? -17.105 -10.913 5.754 1.00 96.81 119 GLN A N 1
ATOM 888 C CA . GLN A 1 119 ? -18.558 -10.989 5.779 1.00 96.81 119 GLN A CA 1
ATOM 889 C C . GLN A 1 119 ? -19.141 -9.823 6.577 1.00 96.81 119 GLN A C 1
ATOM 891 O O . GLN A 1 119 ? -18.589 -9.427 7.604 1.00 96.81 119 GLN A O 1
ATOM 896 N N . TRP A 1 120 ? -20.259 -9.271 6.105 1.00 95.81 120 TRP A N 1
ATOM 897 C CA . TRP A 1 120 ? -21.024 -8.271 6.847 1.00 95.81 120 TRP A CA 1
ATOM 898 C C . TRP A 1 120 ? -21.927 -8.941 7.889 1.00 95.81 120 TRP A C 1
ATOM 900 O O . TRP A 1 120 ? -22.856 -9.685 7.532 1.00 95.81 120 TRP A O 1
ATOM 910 N N . ASP A 1 121 ? -21.684 -8.643 9.167 1.00 94.12 121 ASP A N 1
ATOM 911 C CA . ASP A 1 121 ? -22.437 -9.196 10.303 1.00 94.12 121 ASP A CA 1
ATOM 912 C C . ASP A 1 121 ? -23.709 -8.398 10.653 1.00 94.12 121 ASP A C 1
ATOM 914 O O . ASP A 1 121 ? -24.502 -8.828 11.486 1.00 94.12 121 ASP A O 1
ATOM 918 N N . GLY A 1 122 ? -23.950 -7.273 9.970 1.00 93.75 122 GLY A N 1
ATOM 919 C CA . GLY A 1 122 ? -25.046 -6.343 10.262 1.00 93.75 122 GLY A CA 1
ATOM 920 C C . GLY A 1 122 ? -24.571 -4.997 10.811 1.00 93.75 122 GLY A C 1
ATOM 921 O O . GLY A 1 122 ? -25.289 -4.012 10.657 1.00 93.75 122 GLY A O 1
ATOM 922 N N . ALA A 1 123 ? -23.363 -4.941 11.374 1.00 91.25 123 ALA A N 1
ATOM 923 C CA . ALA A 1 123 ? -22.776 -3.747 11.977 1.00 91.25 123 ALA A CA 1
ATOM 924 C C . ALA A 1 123 ? -21.332 -3.478 11.522 1.00 91.25 123 ALA A C 1
ATOM 926 O O . ALA A 1 123 ? -20.926 -2.318 11.430 1.00 91.25 123 ALA A O 1
ATOM 927 N N . LYS A 1 124 ? -20.552 -4.523 11.231 1.00 92.06 124 LYS A N 1
ATOM 928 C CA . LYS A 1 124 ? -19.158 -4.425 10.793 1.00 92.06 124 LYS A CA 1
ATOM 929 C C . LYS A 1 124 ? -18.773 -5.548 9.830 1.00 92.06 124 LYS A C 1
ATOM 931 O O . LYS A 1 124 ? -19.478 -6.542 9.645 1.00 92.06 124 LYS A O 1
ATOM 936 N N . TRP A 1 125 ? -17.617 -5.368 9.203 1.00 94.50 125 TRP A N 1
ATOM 937 C CA . TRP A 1 125 ? -16.963 -6.416 8.431 1.00 94.50 125 TRP A CA 1
ATOM 938 C C . TRP A 1 125 ? -16.138 -7.304 9.349 1.00 94.50 125 TRP A C 1
ATOM 940 O O . TRP A 1 125 ? -15.343 -6.811 10.151 1.00 94.50 125 TRP A O 1
ATOM 950 N N . VAL A 1 126 ? -16.301 -8.611 9.189 1.00 94.06 126 VAL A N 1
ATOM 951 C CA . VAL A 1 126 ? -15.554 -9.628 9.925 1.00 94.06 126 VAL A CA 1
ATOM 952 C C . VAL A 1 126 ? -14.790 -10.481 8.915 1.00 94.06 126 VAL A C 1
ATOM 954 O O . VAL A 1 126 ? -15.422 -11.059 8.028 1.00 94.06 126 VAL A O 1
ATOM 957 N N . PRO A 1 127 ? -13.450 -10.570 8.992 1.00 94.56 127 PRO A N 1
ATOM 958 C CA . PRO A 1 127 ? -12.694 -11.530 8.195 1.00 94.56 127 PRO A CA 1
ATOM 959 C C . PRO A 1 127 ? -13.149 -12.959 8.512 1.00 94.56 127 PRO A C 1
ATOM 961 O O . PRO A 1 127 ? -13.187 -13.353 9.674 1.00 94.56 127 PRO A O 1
ATOM 964 N N . VAL A 1 128 ? -13.481 -13.731 7.480 1.00 96.12 128 VAL A N 1
ATOM 965 C CA . VAL A 1 128 ? -13.935 -15.133 7.584 1.00 96.12 128 VAL A CA 1
ATOM 966 C C . VAL A 1 128 ? -12.990 -16.102 6.870 1.00 96.12 128 VAL A C 1
ATOM 968 O O . VAL A 1 128 ? -13.304 -17.276 6.701 1.00 96.12 128 VAL A O 1
ATOM 971 N N . SER A 1 129 ? -11.826 -15.613 6.441 1.00 96.25 129 SER A N 1
ATOM 972 C CA . SER A 1 129 ? -10.752 -16.419 5.872 1.00 96.25 129 SER A CA 1
ATOM 973 C C . SER A 1 129 ? -9.377 -15.919 6.312 1.00 96.25 129 SER A C 1
ATOM 975 O O . SER A 1 129 ? -9.187 -14.759 6.708 1.00 96.25 129 SER A O 1
ATOM 977 N N . ASP A 1 130 ? -8.383 -16.782 6.137 1.00 95.81 130 ASP A N 1
ATOM 978 C CA . ASP A 1 130 ? -6.988 -16.366 6.045 1.00 95.81 130 ASP A CA 1
ATOM 979 C C . ASP A 1 130 ? -6.695 -15.686 4.703 1.00 95.81 130 ASP A C 1
ATOM 981 O O . ASP A 1 130 ? -7.596 -15.480 3.884 1.00 95.81 130 ASP A O 1
ATOM 985 N N . TRP A 1 131 ? -5.447 -15.261 4.509 1.00 96.38 131 TRP A N 1
ATOM 986 C CA . TRP A 1 131 ? -4.996 -14.726 3.230 1.00 96.38 131 TRP A CA 1
ATOM 987 C C . TRP A 1 131 ? -5.032 -15.820 2.159 1.00 96.38 131 TRP A C 1
ATOM 989 O O . TRP A 1 131 ? -4.406 -16.867 2.300 1.00 96.38 131 TRP A O 1
ATOM 999 N N . ILE A 1 132 ? -5.754 -15.551 1.081 1.00 97.00 132 ILE A N 1
ATOM 1000 C CA . ILE A 1 132 ? -5.940 -16.427 -0.070 1.00 97.00 132 ILE A CA 1
ATOM 1001 C C . ILE A 1 132 ? -5.109 -15.863 -1.216 1.00 97.00 132 ILE A C 1
ATOM 1003 O O . ILE A 1 132 ? -5.250 -14.690 -1.562 1.00 97.00 132 ILE A O 1
ATOM 1007 N N . GLU A 1 133 ? -4.260 -16.696 -1.810 1.00 94.50 133 GLU A N 1
ATOM 1008 C CA . GLU A 1 133 ? -3.511 -16.349 -3.016 1.00 94.50 133 GLU A CA 1
ATOM 1009 C C . GLU A 1 133 ? -4.278 -16.796 -4.268 1.00 94.50 133 GLU A C 1
ATOM 1011 O O . GLU A 1 133 ? -4.842 -17.892 -4.316 1.00 94.50 133 GLU A O 1
ATOM 1016 N N . GLY A 1 134 ? -4.309 -15.936 -5.288 1.00 90.31 134 GLY A N 1
ATOM 1017 C CA . GLY A 1 134 ? -4.831 -16.301 -6.602 1.00 90.31 134 GLY A CA 1
ATOM 1018 C C . GLY A 1 134 ? -3.931 -17.313 -7.320 1.00 90.31 134 GLY A C 1
ATOM 1019 O O . GLY A 1 134 ? -2.752 -17.463 -7.010 1.00 90.31 134 GLY A O 1
ATOM 1020 N N . ASN A 1 135 ? -4.459 -17.993 -8.340 1.00 93.00 135 ASN A N 1
ATOM 1021 C CA . ASN A 1 135 ? -3.652 -18.902 -9.156 1.00 93.00 135 ASN A CA 1
ATOM 1022 C C . ASN A 1 135 ? -2.711 -18.112 -10.086 1.00 93.00 135 ASN A C 1
ATOM 1024 O O . ASN A 1 135 ? -3.025 -17.877 -11.256 1.00 93.00 135 ASN A O 1
ATOM 1028 N N . LYS A 1 136 ? -1.547 -17.713 -9.561 1.00 90.00 136 LYS A N 1
ATOM 1029 C CA . LYS A 1 136 ? -0.529 -16.937 -10.286 1.00 90.00 136 LYS A CA 1
ATOM 1030 C C . LYS A 1 136 ? -0.045 -17.637 -11.554 1.00 90.00 136 LYS A C 1
ATOM 1032 O O . LYS A 1 136 ? 0.112 -16.985 -12.582 1.00 90.00 136 LYS A O 1
ATOM 1037 N N . ALA A 1 137 ? 0.105 -18.963 -11.517 1.00 91.19 137 ALA A N 1
ATOM 1038 C CA . ALA A 1 137 ? 0.522 -19.755 -12.675 1.00 91.19 137 ALA A CA 1
ATOM 1039 C C . ALA A 1 137 ? -0.470 -19.657 -13.846 1.00 91.19 137 ALA A C 1
ATOM 1041 O O . ALA A 1 137 ? -0.059 -19.704 -15.004 1.00 91.19 137 ALA A O 1
ATOM 1042 N N . LEU A 1 138 ? -1.760 -19.484 -13.551 1.00 93.69 138 LEU A N 1
ATOM 1043 C CA . LEU A 1 138 ? -2.792 -19.282 -14.563 1.00 93.69 138 LEU A CA 1
ATOM 1044 C C . LEU A 1 138 ? -2.854 -17.828 -15.053 1.00 93.69 138 LEU A C 1
ATOM 1046 O O . LEU A 1 138 ? -2.978 -17.597 -16.253 1.00 93.69 138 LEU A O 1
ATOM 1050 N N . ILE A 1 139 ? -2.788 -16.847 -14.146 1.00 91.88 139 ILE A N 1
ATOM 1051 C CA . ILE A 1 139 ? -3.105 -15.444 -14.475 1.00 91.88 139 ILE A CA 1
ATOM 1052 C C . ILE A 1 139 ? -1.887 -14.608 -14.903 1.00 91.88 139 ILE A C 1
ATOM 1054 O O . ILE A 1 139 ? -2.025 -13.756 -15.779 1.00 91.88 139 ILE A O 1
ATOM 1058 N N . HIS A 1 140 ? -0.680 -14.866 -14.381 1.00 90.88 140 HIS A N 1
ATOM 1059 C CA . HIS A 1 140 ? 0.519 -14.096 -14.752 1.00 90.88 140 HIS A CA 1
ATOM 1060 C C . HIS A 1 140 ? 0.879 -14.217 -16.245 1.00 90.88 140 HIS A C 1
ATOM 1062 O O . HIS A 1 140 ? 1.228 -13.195 -16.846 1.00 90.88 140 HIS A O 1
ATOM 1068 N N . PRO A 1 141 ? 0.754 -15.391 -16.905 1.00 94.31 141 PRO A N 1
ATOM 1069 C CA . PRO A 1 141 ? 0.940 -15.473 -18.353 1.00 94.31 141 PRO A CA 1
ATOM 1070 C C . PRO A 1 141 ? -0.025 -14.566 -19.130 1.00 94.31 141 PRO A C 1
ATOM 1072 O O . PRO A 1 141 ? 0.361 -13.979 -20.141 1.00 94.31 141 PRO A O 1
ATOM 1075 N N . LEU A 1 142 ? -1.259 -14.401 -18.638 1.00 95.69 142 LEU A N 1
ATOM 1076 C CA . LEU A 1 142 ? -2.256 -13.518 -19.247 1.00 95.69 142 LEU A CA 1
ATOM 1077 C C . LEU A 1 142 ? -1.883 -12.042 -19.061 1.00 95.69 142 LEU A C 1
ATOM 1079 O O . LEU A 1 142 ? -1.992 -11.268 -20.013 1.00 95.69 142 LEU A O 1
ATOM 1083 N N . PHE A 1 143 ? -1.384 -11.656 -17.879 1.00 94.00 143 PHE A N 1
ATOM 1084 C CA . PHE A 1 143 ? -0.866 -10.305 -17.631 1.00 94.00 143 PHE A CA 1
ATOM 1085 C C . PHE A 1 143 ? 0.301 -9.975 -18.557 1.00 94.00 143 PHE A C 1
ATOM 1087 O O . PHE A 1 143 ? 0.285 -8.931 -19.208 1.00 94.00 143 PHE A O 1
ATOM 1094 N N . LYS A 1 144 ? 1.265 -10.894 -18.688 1.00 93.06 144 LYS A N 1
ATOM 1095 C CA . LYS A 1 144 ? 2.419 -10.726 -19.577 1.00 93.06 144 LYS A CA 1
ATOM 1096 C C . LYS A 1 144 ? 1.987 -10.572 -21.035 1.00 93.06 144 LYS A C 1
ATOM 1098 O O . LYS A 1 144 ? 2.372 -9.600 -21.677 1.00 93.06 144 LYS A O 1
ATOM 1103 N N . ALA A 1 145 ? 1.117 -11.453 -21.530 1.00 96.44 145 ALA A N 1
ATOM 1104 C CA . ALA A 1 145 ? 0.604 -11.364 -22.897 1.00 96.44 145 ALA A CA 1
ATOM 1105 C C . ALA A 1 145 ? -0.188 -10.065 -23.151 1.00 96.44 145 ALA A C 1
ATOM 1107 O O . ALA A 1 145 ? -0.138 -9.497 -24.244 1.00 96.44 145 ALA A O 1
ATOM 1108 N N . SER A 1 146 ? -0.933 -9.579 -22.153 1.00 97.62 146 SER A N 1
ATOM 1109 C CA . SER A 1 146 ? -1.635 -8.294 -22.234 1.00 97.62 146 SER A CA 1
ATOM 1110 C C . SER A 1 146 ? -0.658 -7.113 -22.263 1.00 97.62 146 SER A C 1
ATOM 1112 O O . SER A 1 146 ? -0.803 -6.222 -23.099 1.00 97.62 146 SER A O 1
ATOM 1114 N N . ALA A 1 147 ? 0.355 -7.115 -21.393 1.00 96.62 147 ALA A N 1
ATOM 1115 C CA . ALA A 1 147 ? 1.368 -6.066 -21.312 1.00 96.62 147 ALA A CA 1
ATOM 1116 C C . ALA A 1 147 ? 2.241 -5.998 -22.577 1.00 96.62 147 ALA A C 1
ATOM 1118 O O . ALA A 1 147 ? 2.475 -4.911 -23.098 1.00 96.62 147 ALA A O 1
ATOM 1119 N N . GLU A 1 148 ? 2.663 -7.144 -23.122 1.00 96.44 148 GLU A N 1
ATOM 1120 C CA . GLU A 1 148 ? 3.426 -7.231 -24.377 1.00 96.44 148 GLU A CA 1
ATOM 1121 C C . GLU A 1 148 ? 2.633 -6.677 -25.565 1.00 96.44 148 GLU A C 1
ATOM 1123 O O . GLU A 1 148 ? 3.164 -5.930 -26.390 1.00 96.44 148 GLU A O 1
ATOM 1128 N N . ARG A 1 149 ? 1.336 -6.998 -25.633 1.00 98.06 149 ARG A N 1
ATOM 1129 C CA . ARG A 1 149 ? 0.439 -6.460 -26.659 1.00 98.06 149 ARG A CA 1
ATOM 1130 C C . ARG A 1 149 ? 0.308 -4.947 -26.543 1.00 98.06 149 ARG A C 1
ATOM 1132 O O . ARG A 1 149 ? 0.492 -4.255 -27.539 1.00 98.06 149 ARG A O 1
ATOM 1139 N N . TYR A 1 150 ? 0.055 -4.443 -25.335 1.00 98.00 150 TYR A N 1
ATOM 1140 C CA . TYR A 1 150 ? -0.025 -3.008 -25.079 1.00 98.00 150 TYR A CA 1
ATOM 1141 C C . TYR A 1 150 ? 1.280 -2.295 -25.462 1.00 98.00 150 TYR A C 1
ATOM 1143 O O . TYR A 1 150 ? 1.251 -1.272 -26.144 1.00 98.00 150 TYR A O 1
ATOM 1151 N N . ALA A 1 151 ? 2.433 -2.861 -25.091 1.00 98.06 151 ALA A N 1
ATOM 1152 C CA . ALA A 1 151 ? 3.737 -2.310 -25.435 1.00 98.06 151 ALA A CA 1
ATOM 1153 C C . ALA A 1 151 ? 3.931 -2.22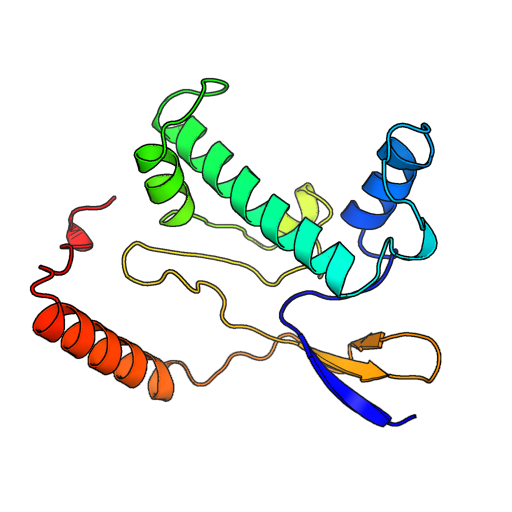4 -26.957 1.00 98.06 151 ALA A C 1
ATOM 1155 O O . ALA A 1 151 ? 4.307 -1.171 -27.469 1.00 98.06 151 ALA A O 1
ATOM 1156 N N . LYS A 1 152 ? 3.575 -3.282 -27.696 1.00 98.12 152 LYS A N 1
ATOM 1157 C CA . LYS A 1 152 ? 3.605 -3.288 -29.165 1.00 98.12 152 LYS A CA 1
ATOM 1158 C C . LYS A 1 152 ? 2.677 -2.232 -29.771 1.00 98.12 152 LYS A C 1
ATOM 1160 O O . LYS A 1 152 ? 3.099 -1.496 -30.657 1.00 98.12 152 LYS A O 1
ATOM 1165 N N . GLU A 1 153 ? 1.433 -2.142 -29.302 1.00 98.38 153 GLU A N 1
ATOM 1166 C CA . GLU A 1 153 ? 0.439 -1.175 -29.796 1.00 98.38 153 GLU A CA 1
ATOM 1167 C C . GLU A 1 153 ? 0.851 0.280 -29.554 1.00 98.38 153 GLU A C 1
ATOM 1169 O O . GLU A 1 153 ? 0.511 1.163 -30.341 1.00 98.38 153 GLU A O 1
ATOM 1174 N N . LYS A 1 154 ? 1.574 0.540 -28.462 1.00 98.44 154 LYS A N 1
ATOM 1175 C CA . LYS A 1 154 ? 2.033 1.881 -28.081 1.00 98.44 154 LYS A CA 1
ATOM 1176 C C . LYS A 1 154 ? 3.473 2.186 -28.490 1.00 98.44 154 LYS A C 1
ATOM 1178 O O . LYS A 1 154 ? 3.943 3.282 -28.204 1.00 98.44 154 LYS A O 1
ATOM 1183 N N . GLY A 1 155 ? 4.169 1.253 -29.143 1.00 98.06 155 GLY A N 1
ATOM 1184 C CA . GLY A 1 155 ? 5.579 1.416 -29.509 1.00 98.06 155 GLY A CA 1
ATOM 1185 C C . GLY A 1 155 ? 6.511 1.563 -28.299 1.00 98.06 155 GLY A C 1
ATOM 1186 O O . GLY A 1 155 ? 7.517 2.260 -28.380 1.00 98.06 155 GLY A O 1
ATOM 1187 N N . ILE A 1 156 ? 6.164 0.948 -27.166 1.00 98.00 156 ILE A N 1
ATOM 1188 C CA . ILE A 1 156 ? 6.954 0.972 -25.933 1.00 98.00 156 ILE A CA 1
ATOM 1189 C C . ILE A 1 156 ? 7.935 -0.200 -25.958 1.00 98.00 156 ILE A C 1
ATOM 1191 O O . ILE A 1 156 ? 7.526 -1.347 -26.126 1.00 98.00 156 ILE A O 1
ATOM 1195 N N . THR A 1 157 ? 9.217 0.073 -25.724 1.00 96.88 157 THR A N 1
ATOM 1196 C CA . THR A 1 157 ? 10.229 -0.968 -25.501 1.00 96.88 157 THR A CA 1
ATOM 1197 C C . THR A 1 157 ? 10.171 -1.430 -24.041 1.00 96.88 157 THR A C 1
ATOM 1199 O O . THR A 1 157 ? 10.419 -0.609 -23.153 1.00 96.88 157 THR A O 1
ATOM 1202 N N . PRO A 1 158 ? 9.856 -2.710 -23.751 1.00 95.06 158 PRO A N 1
ATOM 1203 C CA . PRO A 1 158 ? 9.874 -3.224 -22.384 1.00 95.06 158 PRO A CA 1
ATOM 1204 C C . PRO A 1 158 ? 11.260 -3.092 -21.740 1.00 95.06 158 PRO A C 1
ATOM 1206 O O . PRO A 1 158 ? 12.282 -3.286 -22.400 1.00 95.06 158 PRO A O 1
ATOM 1209 N N . ARG A 1 159 ? 11.291 -2.775 -20.441 1.00 94.19 159 ARG A N 1
ATOM 1210 C CA . ARG A 1 159 ? 12.535 -2.677 -19.665 1.00 94.19 159 ARG A CA 1
ATOM 1211 C C . ARG A 1 159 ? 13.178 -4.049 -19.481 1.00 94.19 159 ARG A C 1
ATOM 1213 O O . ARG A 1 159 ? 12.495 -5.057 -19.317 1.00 94.19 159 ARG A O 1
ATOM 1220 N N . ASP A 1 160 ? 14.505 -4.055 -19.445 1.00 93.38 160 ASP A N 1
ATOM 1221 C CA . ASP A 1 160 ? 15.292 -5.222 -19.062 1.00 93.38 160 ASP A CA 1
ATOM 1222 C C . ASP A 1 160 ? 15.454 -5.251 -17.539 1.00 93.38 160 ASP A C 1
ATOM 1224 O O . ASP A 1 160 ? 16.387 -4.671 -16.982 1.00 93.38 160 ASP A O 1
ATOM 1228 N N . CYS A 1 161 ? 14.523 -5.919 -16.859 1.00 92.62 161 CYS A N 1
ATOM 1229 C CA . CYS A 1 161 ? 14.518 -5.992 -15.400 1.00 92.62 161 CYS A CA 1
ATOM 1230 C C . CYS A 1 161 ? 15.747 -6.689 -14.802 1.00 92.62 161 CYS A C 1
ATOM 1232 O O . CYS A 1 161 ? 16.020 -6.494 -13.620 1.00 92.62 161 CYS A O 1
ATOM 1234 N N . ALA A 1 162 ? 16.529 -7.443 -15.586 1.00 89.19 162 ALA A N 1
ATOM 1235 C CA . ALA A 1 162 ? 17.790 -8.007 -15.105 1.00 89.19 162 ALA A CA 1
ATOM 1236 C C . ALA A 1 162 ? 18.848 -6.925 -14.808 1.00 89.19 162 ALA A C 1
ATOM 1238 O O . ALA A 1 162 ? 19.848 -7.209 -14.152 1.00 89.19 162 ALA A O 1
ATOM 1239 N N . LYS A 1 163 ? 18.632 -5.686 -15.272 1.00 85.88 163 LYS A N 1
ATOM 1240 C CA . LYS A 1 163 ? 19.523 -4.537 -15.058 1.00 85.88 163 LYS A CA 1
ATOM 1241 C C . LYS A 1 163 ? 19.071 -3.591 -13.939 1.00 85.88 163 LYS A C 1
ATOM 1243 O O . LYS A 1 163 ? 19.756 -2.606 -13.688 1.00 85.88 163 LYS A O 1
ATOM 1248 N N . GLU A 1 164 ? 17.942 -3.853 -13.282 1.00 75.19 164 GLU A N 1
ATOM 1249 C CA . GLU A 1 164 ? 17.238 -2.873 -12.428 1.00 75.19 164 GLU A CA 1
ATOM 1250 C C . GLU A 1 164 ? 17.415 -3.115 -10.910 1.00 75.19 164 GLU A C 1
ATOM 1252 O O . GLU A 1 164 ? 16.548 -2.763 -10.114 1.00 75.19 164 GLU A O 1
ATOM 1257 N N . GLY A 1 165 ? 18.550 -3.697 -10.500 1.00 59.97 165 GLY A N 1
ATOM 1258 C CA . GLY A 1 165 ? 18.904 -3.957 -9.092 1.00 59.97 165 GLY A CA 1
ATOM 1259 C C . GLY A 1 165 ? 19.119 -2.705 -8.249 1.00 59.97 165 GLY A C 1
ATOM 1260 O O . GLY A 1 165 ? 19.893 -1.801 -8.637 1.00 59.97 165 GLY A O 1
#

Sequence (165 aa):
TGYMAATWNVSGKEVPLIADIEKVVYGAGKGNLQDPARIGTVLYNRGVSAAVLSIEAMLKAQEKYGKGQPVTGEQVRWGMENLDITDARLKEIGATNLLPEIKTSCADHEGSGKIKIQQWDGAKWVPVSDWIEGNKALIHPLFKASAERYAKEKGITPRDCAKEG

Secondary structure (DSSP, 8-state):
---EEEESS---S-SHHHHHHIIIIITTT----S-GGGTTSHHHHHHHHHHHHHHHHHHHHHHHH-TTS---HHHHHHHHTT-EE-HHHHHHTT-TTTS--EE-BTTBSSTT-EEEEEEE-SSSEEE-S--EE--HHHHHHHHHHHHHHHHHHHTPPPP-GGG--

pLDDT: mean 95.24, std 4.82, range [59.97, 98.44]

Foldseek 3Di:
DWDKDKDQFAFDCPQQLLVCCCCVCVVVVNDDDPDPVCRRPSVNLVVVVVVVLQVQLQCQLCVVPNPPDDDDPVSSVLSLQADFCACVNCVVSSNRRRHHTAGHHLLGNPGQQWIFMWTDPPPDTDTPDDTDHDPCVVCVVVVVVVVVVVCVVVVHDRDDRVPSD